Protein AF-A0A660NRJ6-F1 (afdb_monomer_lite)

Sequence (142 aa):
MGIFSKIFNRNNEDQEKVGGMNDYMTLVRVYFQAVLASRLGITNLSMLPDLRTYKQTFRVPTVNNKLGVGEKNSVKKTMKNLYGTSDLFFDEIDNSIKKQCKKVQDAQGYLYQFQAYTQDLMMLIGNLMKFKLRMPGFFKKL

Radius of gyration: 17.63 Å; chains: 1; bounding box: 56×25×46 Å

Foldseek 3Di:
DDDDPPVPDDDDDDDDDPHVVVVLLLLVLLLLLLLLQQQAVDLDCVLRVSVVVQCVVVVFDDDPSTGSPRSNVVSVVVCCVPPVDDPVVSVVSNVVCVVQPPHPVSVSVVSVVSVVVSVVVVVVVVVVVVVVVPPPCVVVPD

pLDDT: mean 75.38, std 15.14, range [34.38, 92.31]

Secondary structure (DSSP, 8-state):
--SSTTSS----SS--HHHHHHHHHHHHHHHHHHHHHHHHT---GGG-HHHHHHHHHHTPPPBTTBTTHHHHHHHHHHHHHHH---HHHHHHHHHHHHHH-SSHHHHHHHHHHHHHHHHHHHHHHHHHHHHHHHS-GGGG--

Structure (mmCIF, N/CA/C/O backbone):
data_AF-A0A660NRJ6-F1
#
_entry.id   AF-A0A660NRJ6-F1
#
loop_
_atom_site.group_PDB
_atom_site.id
_atom_site.type_symbol
_atom_site.label_atom_id
_atom_site.label_alt_id
_atom_site.label_comp_id
_atom_site.label_asym_id
_atom_site.label_entity_id
_atom_site.label_seq_id
_atom_site.pdbx_PDB_ins_code
_atom_site.Cartn_x
_atom_site.Cartn_y
_atom_site.Cartn_z
_atom_site.occupancy
_atom_site.B_iso_or_equiv
_atom_site.auth_seq_id
_atom_site.auth_comp_id
_atom_site.auth_asym_id
_atom_site.auth_atom_id
_atom_site.pdbx_PDB_model_num
ATOM 1 N N . MET A 1 1 ? 1.225 12.344 -20.773 1.00 43.19 1 MET A N 1
ATOM 2 C CA . MET A 1 1 ? 0.610 11.145 -21.379 1.00 43.19 1 MET A CA 1
ATOM 3 C C . MET A 1 1 ? 0.730 10.014 -20.387 1.00 43.19 1 MET A C 1
ATOM 5 O O . MET A 1 1 ? 1.843 9.694 -19.996 1.00 43.19 1 MET A O 1
ATOM 9 N N . GLY A 1 2 ? -0.381 9.463 -19.927 1.00 61.31 2 GLY A N 1
ATOM 10 C CA . GLY A 1 2 ? -0.350 8.385 -18.955 1.00 61.31 2 GLY A CA 1
ATOM 11 C C . GLY A 1 2 ? -1.735 7.814 -18.738 1.00 61.31 2 GLY A C 1
ATOM 12 O O . GLY A 1 2 ? -2.726 8.503 -18.970 1.00 61.31 2 GLY A O 1
ATOM 13 N N . ILE A 1 3 ? -1.724 6.573 -18.254 1.00 59.00 3 ILE A N 1
ATOM 14 C CA . ILE A 1 3 ? -2.806 5.746 -17.710 1.00 59.00 3 ILE A CA 1
ATOM 15 C C . ILE A 1 3 ? -3.157 4.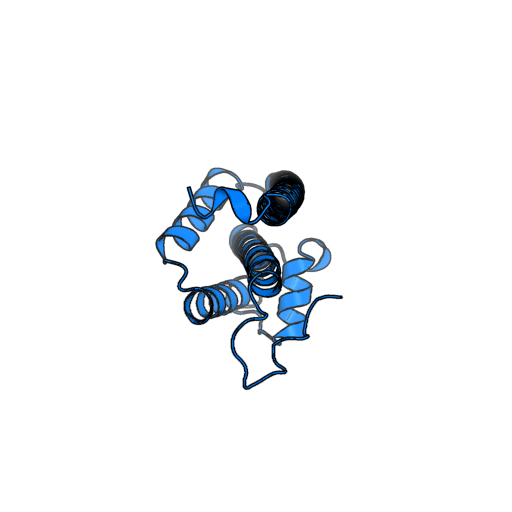510 -18.583 1.00 59.00 3 ILE A C 1
ATOM 17 O O . ILE A 1 3 ? -3.453 3.480 -17.992 1.00 59.00 3 ILE A O 1
ATOM 21 N N . PHE A 1 4 ? -3.005 4.494 -19.927 1.00 50.09 4 PHE A N 1
ATOM 22 C CA . PHE A 1 4 ? -3.456 3.321 -20.733 1.00 50.09 4 PHE A CA 1
ATOM 23 C C . PHE A 1 4 ? -2.734 2.939 -22.042 1.00 50.09 4 PHE A C 1
ATOM 25 O O . PHE A 1 4 ? -3.167 1.987 -22.689 1.00 50.09 4 PHE A O 1
ATOM 32 N N . SER A 1 5 ? -1.653 3.587 -22.482 1.00 48.22 5 SER A N 1
ATOM 33 C CA . SER A 1 5 ? -1.146 3.362 -23.858 1.00 48.22 5 SER A CA 1
ATOM 34 C C . SER A 1 5 ? -0.650 1.937 -24.170 1.00 48.22 5 SER A C 1
ATOM 36 O O . SER A 1 5 ? -0.394 1.623 -25.327 1.00 48.22 5 SER A O 1
ATOM 38 N N . LYS A 1 6 ? -0.526 1.060 -23.170 1.00 46.53 6 LYS A N 1
ATOM 39 C CA . LYS A 1 6 ? 0.225 -0.194 -23.269 1.00 46.53 6 LYS A CA 1
ATOM 40 C C . LYS A 1 6 ? -0.546 -1.483 -23.004 1.00 46.53 6 LYS A C 1
ATOM 42 O O . LYS A 1 6 ? 0.028 -2.563 -23.018 1.00 46.53 6 LYS A O 1
ATOM 47 N N . ILE A 1 7 ? -1.860 -1.395 -22.839 1.00 56.09 7 ILE A N 1
ATOM 48 C CA . ILE A 1 7 ? -2.719 -2.551 -23.138 1.00 56.09 7 ILE A CA 1
ATOM 49 C C . ILE A 1 7 ? -2.768 -2.771 -24.677 1.00 56.09 7 ILE A C 1
ATOM 51 O O . ILE A 1 7 ? -3.268 -3.789 -25.142 1.00 56.09 7 ILE A O 1
ATOM 55 N N . PHE A 1 8 ? -2.204 -1.840 -25.470 1.00 52.38 8 PHE A N 1
ATOM 56 C CA . PHE A 1 8 ? -2.539 -1.607 -26.877 1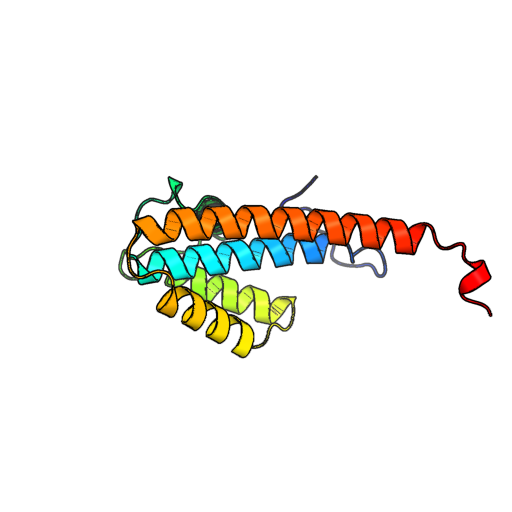.00 52.38 8 PHE A CA 1
ATOM 57 C C . PHE A 1 8 ? -1.470 -1.939 -27.934 1.00 52.38 8 PHE A C 1
ATOM 59 O O . PHE A 1 8 ? -1.765 -1.765 -29.107 1.00 52.38 8 PHE A O 1
ATOM 66 N N . ASN A 1 9 ? -0.272 -2.433 -27.605 1.00 40.28 9 ASN A N 1
ATOM 67 C CA . ASN A 1 9 ? 0.656 -2.895 -28.652 1.00 40.28 9 ASN A CA 1
ATOM 68 C C . ASN A 1 9 ? 1.274 -4.249 -28.310 1.00 40.28 9 ASN A C 1
ATOM 70 O O . ASN A 1 9 ? 2.370 -4.382 -27.777 1.00 40.28 9 ASN A O 1
ATOM 74 N N . ARG A 1 10 ? 0.514 -5.281 -28.677 1.00 47.19 10 ARG A N 1
ATOM 75 C CA . ARG A 1 10 ? 1.061 -6.542 -29.175 1.00 47.19 10 ARG A CA 1
ATOM 76 C C . ARG A 1 10 ? 2.157 -6.217 -30.199 1.00 47.19 10 ARG A C 1
ATOM 78 O O . ARG A 1 10 ? 1.879 -5.517 -31.165 1.00 47.19 10 ARG A O 1
ATOM 85 N N . ASN A 1 11 ? 3.337 -6.795 -29.997 1.00 44.53 11 ASN A N 1
ATOM 86 C CA . ASN A 1 11 ? 4.476 -6.806 -30.917 1.00 44.53 11 ASN A CA 1
ATOM 87 C C . ASN A 1 11 ? 5.222 -5.466 -31.006 1.00 44.53 11 ASN A C 1
ATOM 89 O O . ASN A 1 11 ? 4.847 -4.582 -31.769 1.00 44.53 11 ASN A O 1
ATOM 93 N N . ASN A 1 12 ? 6.307 -5.326 -30.245 1.00 34.38 12 ASN A N 1
ATOM 94 C CA . ASN A 1 12 ? 7.653 -5.144 -30.799 1.00 34.38 12 ASN A CA 1
ATOM 95 C C . ASN A 1 12 ? 8.646 -4.773 -29.695 1.00 34.38 12 ASN A C 1
ATOM 97 O O . ASN A 1 12 ? 8.360 -4.023 -28.761 1.00 34.38 12 ASN A O 1
ATOM 101 N N . GLU A 1 13 ? 9.814 -5.377 -29.834 1.00 46.78 13 GLU A N 1
ATOM 102 C CA . GLU A 1 13 ? 10.999 -5.241 -29.009 1.00 46.78 13 GLU A CA 1
ATOM 103 C C . GLU A 1 13 ? 11.447 -3.760 -28.914 1.00 46.78 13 GLU A C 1
ATOM 105 O O . GLU A 1 13 ? 11.286 -2.969 -29.842 1.00 46.78 13 GLU A O 1
ATOM 110 N N . ASP A 1 14 ? 12.003 -3.391 -27.754 1.00 42.72 14 ASP A N 1
ATOM 111 C CA . ASP A 1 14 ? 12.895 -2.235 -27.539 1.00 42.72 14 ASP A CA 1
ATOM 112 C C . ASP A 1 14 ? 12.383 -0.806 -27.237 1.00 42.72 14 ASP A C 1
ATOM 114 O O . ASP A 1 14 ? 13.207 0.108 -27.169 1.00 42.72 14 ASP A O 1
ATOM 118 N N . GLN A 1 15 ? 11.112 -0.555 -26.879 1.00 40.84 15 GLN A N 1
ATOM 119 C CA . GLN A 1 15 ? 10.682 0.816 -26.474 1.00 40.84 15 GLN A CA 1
ATOM 120 C C . GLN A 1 15 ? 10.214 1.034 -25.019 1.00 40.84 15 GLN A C 1
ATOM 122 O O . GLN A 1 15 ? 9.786 2.126 -24.648 1.00 40.84 15 GLN A O 1
ATOM 127 N N . GLU A 1 16 ? 10.335 0.059 -24.118 1.00 42.78 16 GLU A N 1
ATOM 128 C CA . GLU A 1 16 ? 9.339 -0.037 -23.043 1.00 42.78 16 GLU A CA 1
ATOM 129 C C . GLU A 1 16 ? 9.798 0.051 -21.571 1.00 42.78 16 GLU A C 1
ATOM 131 O O . GLU A 1 16 ? 9.041 -0.353 -20.690 1.00 42.78 16 GLU A O 1
ATOM 136 N N . LYS A 1 17 ? 10.951 0.644 -21.230 1.00 50.09 17 LYS A N 1
ATOM 137 C CA . LYS A 1 17 ? 11.408 0.701 -19.813 1.00 50.09 17 LYS A CA 1
ATOM 138 C C . LYS A 1 17 ? 10.837 1.846 -18.956 1.00 50.09 17 LYS A C 1
ATOM 140 O O . LYS A 1 17 ? 10.795 1.714 -17.737 1.00 50.09 17 LYS A O 1
ATOM 145 N N . VAL A 1 18 ? 10.358 2.944 -19.549 1.00 45.97 18 VAL A N 1
ATOM 146 C CA . VAL A 1 18 ? 9.884 4.124 -18.783 1.00 45.97 18 VAL A CA 1
ATOM 147 C C . VAL A 1 18 ? 8.414 3.996 -18.348 1.00 45.97 18 VAL A C 1
ATOM 149 O O . VAL A 1 18 ? 8.049 4.458 -17.270 1.00 45.97 18 VAL A O 1
ATOM 152 N N . GLY A 1 19 ? 7.573 3.317 -19.139 1.00 55.19 19 GLY A N 1
ATOM 153 C CA . GLY A 1 19 ? 6.156 3.098 -18.803 1.00 55.19 19 GLY A CA 1
ATOM 154 C C . GLY A 1 19 ? 5.952 2.136 -17.628 1.00 55.19 19 GLY A C 1
ATOM 155 O O . GLY A 1 19 ? 5.222 2.452 -16.695 1.00 55.19 19 GLY A O 1
ATOM 156 N N . GLY A 1 20 ? 6.683 1.014 -17.614 1.00 70.31 20 GLY A N 1
ATOM 157 C CA . GLY A 1 20 ? 6.502 -0.028 -16.595 1.00 70.31 20 GLY A CA 1
ATOM 158 C C . GLY A 1 20 ? 6.811 0.433 -15.168 1.00 70.31 20 GLY A C 1
ATOM 159 O O . GLY A 1 20 ? 6.181 -0.030 -14.227 1.00 70.31 20 GLY A O 1
ATOM 160 N N . MET A 1 21 ? 7.735 1.380 -14.984 1.00 71.00 21 MET A N 1
ATOM 161 C CA . MET A 1 21 ? 8.098 1.856 -13.646 1.00 71.00 21 MET A CA 1
ATOM 162 C C . MET A 1 21 ? 7.046 2.803 -13.052 1.00 71.00 21 MET A C 1
ATOM 164 O O . MET A 1 21 ? 6.740 2.704 -11.867 1.00 71.00 21 MET A O 1
ATOM 168 N N . ASN A 1 22 ? 6.436 3.670 -13.865 1.00 75.94 22 ASN A N 1
ATOM 169 C CA . ASN A 1 22 ? 5.338 4.534 -13.413 1.00 75.94 22 ASN A CA 1
ATOM 170 C C . ASN A 1 22 ? 4.087 3.717 -13.068 1.00 75.94 22 ASN A C 1
ATOM 172 O O . ASN A 1 22 ? 3.420 3.978 -12.060 1.00 75.94 22 ASN A O 1
ATOM 176 N N . ASP A 1 23 ? 3.803 2.700 -13.880 1.00 80.38 23 ASP A N 1
ATOM 177 C CA . ASP A 1 23 ? 2.689 1.781 -13.667 1.00 80.38 23 ASP A CA 1
ATOM 178 C C . ASP A 1 23 ? 2.926 0.929 -12.414 1.00 80.38 23 ASP A C 1
ATOM 180 O O . ASP A 1 23 ? 2.035 0.808 -11.572 1.00 80.38 23 ASP A O 1
ATOM 184 N N . TYR A 1 24 ? 4.151 0.429 -12.219 1.00 83.62 24 TYR A N 1
ATOM 185 C CA . TYR A 1 24 ? 4.548 -0.280 -11.005 1.00 83.62 24 TYR A CA 1
ATOM 186 C C . TYR A 1 24 ? 4.385 0.586 -9.752 1.00 83.62 24 TYR A C 1
ATOM 188 O O . TYR A 1 24 ? 3.726 0.174 -8.801 1.00 83.62 24 TYR A O 1
ATOM 196 N N . MET A 1 25 ? 4.913 1.814 -9.760 1.00 82.88 25 MET A N 1
ATOM 197 C CA . MET A 1 25 ? 4.781 2.738 -8.629 1.00 82.88 25 MET A CA 1
ATOM 198 C C . MET A 1 25 ? 3.316 3.056 -8.326 1.00 82.88 25 MET A C 1
ATOM 200 O O . MET A 1 25 ? 2.928 3.139 -7.163 1.00 82.88 25 MET A O 1
ATOM 204 N N . THR A 1 26 ? 2.480 3.186 -9.356 1.00 86.56 26 THR A N 1
ATOM 205 C CA . THR A 1 26 ? 1.036 3.381 -9.183 1.00 86.56 26 THR A CA 1
ATOM 206 C C . THR A 1 26 ? 0.384 2.159 -8.541 1.00 86.56 26 THR A C 1
ATOM 208 O O . THR A 1 26 ? -0.354 2.315 -7.573 1.00 86.56 26 THR A O 1
ATOM 211 N N . LEU A 1 27 ? 0.708 0.943 -8.987 1.00 89.38 27 LEU A N 1
ATOM 212 C CA . LEU A 1 27 ? 0.208 -0.291 -8.371 1.00 89.38 27 LEU A CA 1
ATOM 213 C C . LEU A 1 27 ? 0.640 -0.432 -6.907 1.00 89.38 27 LEU A C 1
ATOM 215 O O . LEU A 1 27 ? -0.178 -0.818 -6.074 1.00 89.38 27 LEU A O 1
ATOM 219 N N . VAL A 1 28 ? 1.876 -0.051 -6.569 1.00 89.38 28 VAL A N 1
ATOM 220 C CA . VAL A 1 28 ? 2.343 -0.004 -5.175 1.00 89.38 28 VAL A CA 1
ATOM 221 C C . VAL A 1 28 ? 1.470 0.952 -4.357 1.00 89.38 28 VAL A C 1
ATOM 223 O O . VAL A 1 28 ? 0.983 0.563 -3.295 1.00 89.38 28 VAL A O 1
ATOM 226 N N . ARG A 1 29 ? 1.194 2.168 -4.855 1.00 88.69 29 ARG A N 1
ATOM 227 C CA . ARG A 1 29 ? 0.315 3.118 -4.149 1.00 88.69 29 ARG A CA 1
ATOM 228 C C . ARG A 1 29 ? -1.096 2.570 -3.946 1.00 88.69 29 ARG A C 1
ATOM 230 O O . ARG A 1 29 ? -1.642 2.683 -2.848 1.00 88.69 29 ARG A O 1
ATOM 237 N N . VAL A 1 30 ? -1.665 1.933 -4.969 1.00 90.88 30 VAL A N 1
ATOM 238 C CA . VAL A 1 30 ? -2.983 1.288 -4.878 1.00 90.88 30 VAL A CA 1
ATOM 239 C C . VAL A 1 30 ? -2.968 0.176 -3.826 1.00 90.88 30 VAL A C 1
ATOM 241 O O . VAL A 1 30 ? -3.897 0.099 -3.023 1.00 90.88 30 VAL A O 1
ATOM 244 N N . TYR A 1 31 ? -1.921 -0.657 -3.781 1.00 91.62 31 TYR A N 1
ATOM 245 C CA . TYR A 1 31 ? -1.792 -1.718 -2.778 1.00 91.62 31 TYR A CA 1
ATOM 246 C C . TYR A 1 31 ? -1.769 -1.144 -1.355 1.00 91.62 31 TYR A C 1
ATOM 248 O O . TYR A 1 31 ? -2.539 -1.586 -0.504 1.00 91.62 31 TYR A O 1
ATOM 256 N N . PHE A 1 32 ? -0.961 -0.109 -1.109 1.00 89.00 32 PHE A N 1
ATOM 257 C CA . PHE A 1 32 ? -0.910 0.588 0.181 1.00 89.00 32 PHE A CA 1
ATOM 258 C C . PHE A 1 32 ? -2.282 1.128 0.603 1.00 89.00 32 PHE A C 1
ATOM 260 O O . PHE A 1 32 ? -2.737 0.878 1.722 1.00 89.00 32 PHE A O 1
ATOM 267 N N . GLN A 1 33 ? -2.976 1.820 -0.304 1.00 88.75 33 GLN A N 1
ATOM 268 C CA . GLN A 1 33 ? -4.314 2.353 -0.046 1.00 88.75 33 GLN A CA 1
ATOM 269 C C . GLN A 1 33 ? -5.344 1.242 0.216 1.00 88.75 33 GLN A C 1
ATOM 271 O O . GLN A 1 33 ? -6.193 1.394 1.093 1.00 88.75 33 GLN A O 1
ATOM 276 N N . ALA A 1 34 ? -5.253 0.104 -0.480 1.00 90.25 34 ALA A N 1
ATOM 277 C CA . ALA A 1 34 ? -6.121 -1.051 -0.256 1.00 90.25 34 ALA A CA 1
ATOM 278 C C . ALA A 1 34 ? -5.893 -1.690 1.126 1.00 90.25 34 ALA A C 1
ATOM 280 O O . ALA A 1 34 ? -6.853 -2.009 1.832 1.00 90.25 34 ALA A O 1
ATOM 281 N N . VAL A 1 35 ? -4.634 -1.838 1.551 1.00 90.38 35 VAL A N 1
ATOM 282 C CA . VAL A 1 35 ? -4.302 -2.371 2.880 1.00 90.38 35 VAL A CA 1
ATOM 283 C C . VAL A 1 35 ? -4.823 -1.439 3.972 1.00 90.38 35 VAL A C 1
ATOM 285 O O . VAL A 1 35 ? -5.496 -1.912 4.889 1.00 90.38 35 VAL A O 1
ATOM 288 N N . LEU A 1 36 ? -4.604 -0.128 3.846 1.00 88.25 36 LEU A N 1
ATOM 289 C CA . LEU A 1 36 ? -5.131 0.870 4.782 1.00 88.25 36 LEU A CA 1
ATOM 290 C C . LEU A 1 36 ? -6.659 0.824 4.867 1.00 88.25 36 LEU A C 1
ATOM 292 O O . LEU A 1 36 ? -7.198 0.761 5.972 1.00 88.25 36 LEU A O 1
ATOM 296 N N . ALA A 1 37 ? -7.354 0.768 3.726 1.00 88.19 37 ALA A N 1
ATOM 297 C CA . ALA A 1 37 ? -8.811 0.652 3.689 1.00 88.19 37 ALA A CA 1
ATOM 298 C C . ALA A 1 37 ? -9.309 -0.585 4.444 1.00 88.19 37 ALA A C 1
ATOM 300 O O . ALA A 1 37 ? -10.189 -0.482 5.301 1.00 88.19 37 ALA A O 1
ATOM 301 N N . SER A 1 38 ? -8.685 -1.738 4.183 1.00 88.56 38 SER A N 1
ATOM 302 C CA . SER A 1 38 ? -9.082 -3.013 4.783 1.00 88.56 38 SER A CA 1
ATOM 303 C C . SER A 1 38 ? -8.829 -3.079 6.294 1.00 88.56 38 SER A C 1
ATOM 305 O O . SER A 1 38 ? -9.596 -3.714 7.017 1.00 88.56 38 SER A O 1
ATOM 307 N N . ARG A 1 39 ? -7.765 -2.425 6.780 1.00 85.44 39 ARG A N 1
ATOM 308 C CA . ARG A 1 39 ? -7.343 -2.452 8.189 1.00 85.44 39 ARG A CA 1
ATOM 309 C C . ARG A 1 39 ? -8.091 -1.445 9.045 1.00 85.44 39 ARG A C 1
ATOM 311 O O . ARG A 1 39 ? -8.491 -1.774 10.155 1.00 85.44 39 ARG A O 1
ATOM 318 N N . LEU A 1 40 ? -8.257 -0.232 8.532 1.00 82.88 40 LEU A N 1
ATOM 319 C CA . LEU A 1 40 ? -8.828 0.892 9.269 1.00 82.88 40 LEU A CA 1
ATOM 320 C C . LEU A 1 40 ? -10.337 1.032 9.059 1.00 82.88 40 LEU A C 1
ATOM 322 O O . LEU A 1 40 ? -10.961 1.893 9.671 1.00 82.88 40 LEU A O 1
ATOM 326 N N . GLY A 1 41 ? -10.923 0.208 8.185 1.00 81.75 41 GLY A N 1
ATOM 327 C CA . GLY A 1 41 ? -12.348 0.259 7.874 1.00 81.75 41 GLY A CA 1
ATOM 328 C C . GLY A 1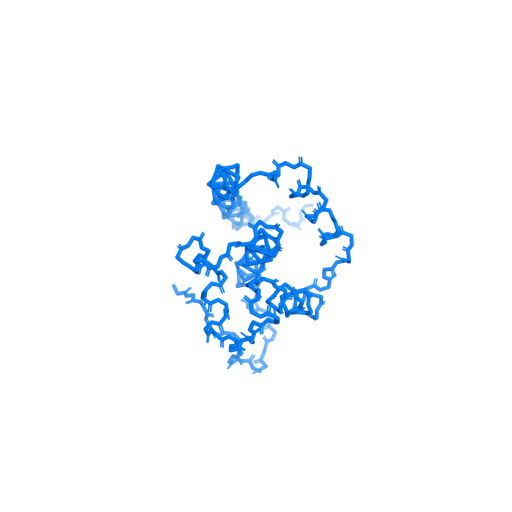 41 ? -12.750 1.529 7.125 1.00 81.75 41 GLY A C 1
ATOM 329 O O . GLY A 1 41 ? -13.878 1.991 7.275 1.00 81.75 41 GLY A O 1
ATOM 330 N N . ILE A 1 42 ? -11.843 2.110 6.332 1.00 82.19 42 ILE A N 1
ATOM 331 C CA . ILE A 1 42 ? -12.148 3.307 5.539 1.00 82.19 42 ILE A CA 1
ATOM 332 C C . ILE A 1 42 ? -13.125 2.910 4.433 1.00 82.19 42 ILE A C 1
ATOM 334 O O . ILE A 1 42 ? -12.790 2.145 3.532 1.00 82.19 42 ILE A O 1
ATOM 338 N N . THR A 1 43 ? -14.333 3.459 4.487 1.00 78.31 43 THR A N 1
ATOM 339 C CA . THR A 1 43 ? -15.368 3.272 3.460 1.00 78.31 43 THR A CA 1
ATOM 340 C C . THR A 1 43 ? -15.374 4.401 2.432 1.00 78.31 43 THR A C 1
ATOM 342 O O . THR A 1 43 ? -15.898 4.241 1.330 1.00 78.31 43 THR A O 1
ATOM 345 N N . ASN A 1 44 ? -14.764 5.542 2.763 1.00 78.81 44 ASN A N 1
ATOM 346 C CA . ASN A 1 44 ? -14.763 6.711 1.903 1.00 78.81 44 ASN A CA 1
ATOM 347 C C . ASN A 1 44 ? -13.652 6.649 0.843 1.00 78.81 44 ASN A C 1
ATOM 349 O O . ASN A 1 44 ? -12.477 6.893 1.115 1.00 78.81 44 ASN A O 1
ATOM 353 N N . LEU A 1 45 ? -14.058 6.401 -0.403 1.00 76.69 45 LEU A N 1
ATOM 354 C CA . LEU A 1 45 ? -13.189 6.399 -1.581 1.00 76.69 45 LEU A CA 1
ATOM 355 C C . LEU A 1 45 ? -12.531 7.758 -1.879 1.00 76.69 45 LEU A C 1
ATOM 357 O O . LEU A 1 45 ? -11.588 7.794 -2.663 1.00 76.69 45 LEU A O 1
ATOM 361 N N . SER A 1 46 ? -13.002 8.880 -1.316 1.00 78.00 46 SER A N 1
ATOM 362 C CA . SER A 1 46 ? -12.350 10.186 -1.529 1.00 78.00 46 SER A CA 1
ATOM 363 C C . SER A 1 46 ? -11.006 10.294 -0.828 1.00 78.00 46 SER A C 1
ATOM 365 O O . SER A 1 46 ? -10.156 11.056 -1.273 1.00 78.00 46 SER A O 1
ATOM 367 N N . MET A 1 47 ? -10.799 9.495 0.218 1.00 76.56 47 MET A N 1
ATOM 368 C CA . MET A 1 47 ? -9.551 9.458 0.976 1.00 76.56 47 MET A CA 1
ATOM 369 C C . MET A 1 47 ? -8.472 8.619 0.279 1.00 76.56 47 MET A C 1
ATOM 371 O O . MET A 1 47 ? -7.315 8.662 0.679 1.00 76.56 47 MET A O 1
ATOM 375 N N . LEU A 1 48 ? -8.848 7.841 -0.744 1.00 85.56 48 LEU A N 1
ATOM 376 C CA . LEU A 1 48 ? -7.996 6.853 -1.409 1.00 85.56 48 LEU A CA 1
ATOM 377 C C . LEU A 1 48 ? -8.114 6.999 -2.941 1.00 85.56 48 LEU A C 1
ATOM 379 O O . LEU A 1 48 ? -8.770 6.185 -3.603 1.00 85.56 48 LEU A O 1
ATOM 383 N N . PRO A 1 49 ? -7.543 8.072 -3.519 1.00 85.00 49 PRO A N 1
ATOM 384 C CA . PRO A 1 49 ? -7.755 8.437 -4.920 1.00 85.00 49 PRO A CA 1
ATOM 385 C C . PRO A 1 49 ? -7.155 7.438 -5.923 1.00 85.00 49 PRO A C 1
ATOM 387 O O . PRO A 1 49 ? -7.780 7.172 -6.956 1.00 85.00 49 PRO A O 1
ATOM 390 N N . ASP A 1 50 ? -5.993 6.840 -5.632 1.00 85.88 50 ASP A N 1
ATOM 391 C CA . ASP A 1 50 ? -5.404 5.819 -6.513 1.00 85.88 50 ASP A CA 1
ATOM 392 C C . ASP A 1 50 ? -6.253 4.536 -6.480 1.00 85.88 50 ASP A C 1
ATOM 394 O O . ASP A 1 50 ? -6.549 3.954 -7.525 1.00 85.88 50 ASP A O 1
ATOM 398 N N . LEU A 1 51 ? -6.731 4.131 -5.298 1.00 87.00 51 LEU A N 1
ATOM 399 C CA . LEU A 1 51 ? -7.614 2.978 -5.118 1.00 87.00 51 LEU A CA 1
ATOM 400 C C . LEU A 1 51 ? -8.936 3.153 -5.865 1.00 87.00 51 LEU A C 1
ATOM 402 O O . LEU A 1 51 ? -9.401 2.220 -6.521 1.00 87.00 51 LEU A O 1
ATOM 406 N N . ARG A 1 52 ? -9.526 4.352 -5.811 1.00 88.50 52 ARG A N 1
ATOM 407 C CA . ARG A 1 52 ? -10.720 4.701 -6.590 1.00 88.50 52 ARG A CA 1
ATOM 408 C C . ARG A 1 52 ? -10.473 4.535 -8.084 1.00 88.50 52 ARG A C 1
ATOM 410 O O . ARG A 1 52 ? -11.270 3.880 -8.754 1.00 88.50 52 ARG A O 1
ATOM 417 N N . THR A 1 53 ? -9.382 5.105 -8.588 1.00 88.44 53 THR A N 1
ATOM 418 C CA . THR A 1 53 ? -9.038 5.062 -10.015 1.00 88.44 53 THR A CA 1
ATOM 419 C C . THR A 1 53 ? -8.834 3.621 -10.482 1.00 88.44 53 THR A C 1
ATOM 421 O O . THR A 1 53 ? -9.396 3.207 -11.497 1.00 88.44 53 THR A O 1
ATOM 424 N N . TYR A 1 54 ? -8.108 2.817 -9.701 1.00 89.31 54 TYR A N 1
ATOM 425 C CA . TYR A 1 54 ? -7.905 1.395 -9.976 1.00 89.31 54 TYR A CA 1
ATOM 426 C C . TYR A 1 54 ? -9.225 0.615 -9.977 1.00 89.31 54 TYR A C 1
ATOM 428 O O . TYR A 1 54 ? -9.505 -0.138 -10.909 1.00 89.31 54 TYR A O 1
ATOM 436 N N . LYS A 1 55 ? -10.078 0.834 -8.972 1.00 88.00 55 LYS A N 1
ATOM 437 C CA . LYS A 1 55 ? -11.384 0.175 -8.863 1.00 88.00 55 LYS A CA 1
ATOM 438 C C . LYS A 1 55 ? -12.294 0.497 -10.050 1.00 88.00 55 LYS A C 1
ATOM 440 O O . LYS A 1 55 ? -12.943 -0.407 -10.566 1.00 88.00 55 LYS A O 1
ATOM 445 N N . GLN A 1 56 ? -12.327 1.753 -10.494 1.00 87.56 56 GLN A N 1
ATOM 446 C CA . GLN A 1 56 ? -13.096 2.179 -11.669 1.00 87.56 56 GLN A CA 1
ATOM 447 C C . GLN A 1 56 ? -12.544 1.573 -12.963 1.00 87.56 56 GLN A C 1
ATOM 449 O O . GLN A 1 56 ? -13.312 1.101 -13.797 1.00 87.56 56 GLN A O 1
ATOM 454 N N . THR A 1 57 ? -11.219 1.534 -13.094 1.00 85.94 57 THR A N 1
ATOM 455 C CA . THR A 1 57 ? -10.523 1.007 -14.273 1.00 85.94 57 THR A CA 1
ATOM 456 C C . THR A 1 57 ? -10.745 -0.491 -14.447 1.00 85.94 57 THR A C 1
ATOM 458 O O . THR A 1 57 ? -11.158 -0.950 -15.507 1.00 85.94 57 THR A O 1
ATOM 461 N N . PHE A 1 58 ? -10.488 -1.262 -13.392 1.00 85.81 58 PHE A N 1
ATOM 462 C CA . PHE A 1 58 ? -10.497 -2.723 -13.439 1.00 85.81 58 PHE A CA 1
ATOM 463 C C . PHE A 1 58 ? -11.827 -3.331 -12.984 1.00 85.81 58 PHE A C 1
ATOM 465 O O . PHE A 1 58 ? -11.956 -4.551 -12.936 1.00 85.81 58 PHE A O 1
ATOM 472 N N . ARG A 1 59 ? -12.817 -2.490 -12.644 1.00 87.06 59 ARG A N 1
ATOM 473 C CA . ARG A 1 59 ? -14.158 -2.889 -12.180 1.00 87.06 59 ARG A CA 1
ATOM 474 C C . ARG A 1 59 ? -14.113 -3.936 -11.061 1.00 87.06 59 ARG A C 1
ATOM 476 O O . ARG A 1 59 ? -14.903 -4.875 -11.035 1.00 87.06 59 ARG A O 1
ATOM 483 N N . VAL A 1 60 ? -13.176 -3.777 -10.128 1.00 87.12 60 VAL A N 1
ATOM 484 C CA . VAL A 1 60 ? -12.978 -4.742 -9.038 1.00 87.12 60 VAL A CA 1
ATOM 485 C C . VAL A 1 60 ? -14.112 -4.597 -8.017 1.00 87.12 60 VAL A C 1
ATOM 487 O O . VAL A 1 60 ? -14.341 -3.482 -7.537 1.00 87.12 60 VAL A O 1
ATOM 490 N N . PRO A 1 61 ? -14.828 -5.673 -7.646 1.00 83.94 61 PRO A N 1
ATOM 491 C CA . PRO A 1 61 ? -15.884 -5.605 -6.641 1.00 83.94 61 PRO A CA 1
ATOM 492 C C . PRO A 1 61 ? -15.305 -5.419 -5.232 1.00 83.94 61 PRO A C 1
ATOM 494 O O . PRO A 1 61 ? -14.215 -5.895 -4.916 1.00 83.94 61 PRO A O 1
ATOM 497 N N . THR A 1 62 ? -16.044 -4.719 -4.368 1.00 85.00 62 THR A N 1
ATOM 498 C CA . THR A 1 62 ? -15.772 -4.757 -2.923 1.00 85.00 62 THR A CA 1
ATOM 499 C C . THR A 1 62 ? -16.189 -6.122 -2.380 1.00 85.00 62 THR A C 1
ATOM 501 O O . THR A 1 62 ? -17.136 -6.731 -2.871 1.00 85.00 62 THR A O 1
ATOM 504 N N . VAL A 1 63 ? -15.499 -6.607 -1.349 1.00 85.75 63 VAL A N 1
ATOM 505 C CA . VAL A 1 63 ? -15.797 -7.906 -0.728 1.00 85.75 63 VAL A CA 1
ATOM 506 C C . VAL A 1 63 ? -16.331 -7.657 0.677 1.00 85.75 63 VAL A C 1
ATOM 508 O O . VAL A 1 63 ? -15.741 -6.888 1.433 1.00 85.75 63 VAL A O 1
ATOM 511 N N . ASN A 1 64 ? -17.450 -8.293 1.037 1.00 82.94 64 ASN A N 1
ATOM 512 C CA . ASN A 1 64 ? -18.087 -8.165 2.357 1.00 82.94 64 ASN A CA 1
ATOM 513 C C . ASN A 1 64 ? -18.406 -6.713 2.762 1.00 82.94 64 ASN A C 1
ATOM 515 O O . ASN A 1 64 ? -18.239 -6.350 3.924 1.00 82.94 64 ASN A O 1
ATOM 519 N N . ASN A 1 65 ? -18.800 -5.864 1.803 1.00 80.38 65 ASN A N 1
ATOM 520 C CA . ASN A 1 65 ? -19.016 -4.420 1.997 1.00 80.38 65 ASN A CA 1
ATOM 521 C C . ASN A 1 65 ? -17.804 -3.659 2.576 1.00 80.38 65 ASN A C 1
ATOM 523 O O . ASN A 1 65 ? -17.935 -2.513 3.002 1.00 80.38 65 ASN A O 1
ATOM 527 N N . LYS A 1 66 ? -16.612 -4.269 2.564 1.00 82.38 66 LYS A N 1
ATOM 528 C CA . LYS A 1 66 ? -15.362 -3.664 3.020 1.00 82.38 66 LYS A CA 1
ATOM 529 C C . LYS A 1 66 ? -14.513 -3.283 1.817 1.00 82.38 66 LYS A C 1
ATOM 531 O O . LYS A 1 66 ? -14.234 -4.102 0.937 1.00 82.38 66 LYS A O 1
ATOM 536 N N . LEU A 1 67 ? -14.098 -2.023 1.794 1.00 85.62 67 LEU A N 1
ATOM 537 C CA . LEU A 1 67 ? -13.167 -1.514 0.800 1.00 85.62 67 LEU A CA 1
ATOM 538 C C . LEU A 1 67 ? -11.759 -2.052 1.092 1.00 85.62 67 LEU A C 1
ATOM 540 O O . LEU A 1 67 ? -11.350 -2.153 2.248 1.00 85.62 67 LEU A O 1
ATOM 544 N N . GLY A 1 68 ? -11.016 -2.408 0.048 1.00 85.19 68 GLY A N 1
ATOM 545 C CA . GLY A 1 68 ? -9.611 -2.789 0.144 1.00 85.19 68 GLY A CA 1
ATOM 546 C C . GLY A 1 68 ? -9.354 -4.290 0.213 1.00 85.19 68 GLY A C 1
ATOM 547 O O . GLY A 1 68 ? -8.238 -4.700 -0.064 1.00 85.19 68 GLY A O 1
ATOM 548 N N . VAL A 1 69 ? -10.344 -5.136 0.520 1.00 88.19 69 VAL A N 1
ATOM 549 C CA . VAL A 1 69 ? -10.137 -6.599 0.587 1.00 88.19 69 VAL A CA 1
ATOM 550 C C . VAL A 1 69 ? -10.023 -7.210 -0.815 1.00 88.19 69 VAL A C 1
ATOM 552 O O . VAL A 1 69 ? -9.067 -7.928 -1.107 1.00 88.19 69 VAL A O 1
ATOM 555 N N . GLY A 1 70 ? -10.978 -6.905 -1.699 1.00 87.94 70 GLY A N 1
ATOM 556 C CA . GLY A 1 70 ? -10.970 -7.397 -3.081 1.00 87.94 70 GLY A CA 1
ATOM 557 C C . GLY A 1 70 ? -9.889 -6.726 -3.924 1.00 87.94 70 GLY A C 1
ATOM 558 O O . GLY A 1 70 ? -9.159 -7.383 -4.666 1.00 87.94 70 GLY A O 1
ATOM 559 N N . GLU A 1 71 ? -9.731 -5.415 -3.752 1.00 89.81 71 GLU A N 1
ATOM 560 C CA . GLU A 1 71 ? -8.763 -4.597 -4.477 1.00 89.81 71 GLU A CA 1
ATOM 561 C C . GLU A 1 71 ? -7.322 -4.993 -4.150 1.00 89.81 71 GLU A C 1
ATOM 563 O O . GLU A 1 71 ? -6.512 -5.138 -5.065 1.00 89.81 71 GLU A O 1
ATOM 568 N N . LYS A 1 72 ? -7.015 -5.260 -2.872 1.00 91.81 72 LYS A N 1
ATOM 569 C CA . LYS A 1 72 ? -5.702 -5.756 -2.438 1.00 91.81 72 LYS A CA 1
ATOM 570 C C . LYS A 1 72 ? -5.326 -7.051 -3.151 1.00 91.81 72 LYS A C 1
ATOM 572 O O . LYS A 1 72 ? -4.215 -7.168 -3.665 1.00 91.81 72 LYS A O 1
ATOM 577 N N . ASN A 1 73 ? -6.247 -8.012 -3.209 1.00 91.38 73 ASN A N 1
ATOM 578 C CA . ASN A 1 73 ? -6.001 -9.301 -3.856 1.00 91.38 73 ASN A CA 1
ATOM 579 C C . ASN A 1 73 ? -5.813 -9.149 -5.371 1.00 91.38 73 ASN A C 1
ATOM 581 O O . ASN A 1 73 ? -4.917 -9.773 -5.943 1.00 91.38 73 ASN A O 1
ATOM 585 N N . SER A 1 74 ? -6.615 -8.290 -6.007 1.00 91.75 74 SER A N 1
ATOM 586 C CA . SER A 1 74 ? -6.488 -7.973 -7.432 1.00 91.75 74 SER A CA 1
ATOM 587 C C . SER A 1 74 ? -5.116 -7.377 -7.749 1.00 91.75 74 SER A C 1
ATOM 589 O O . SER A 1 74 ? -4.393 -7.915 -8.585 1.00 91.75 74 SER A O 1
ATOM 591 N N . VAL A 1 75 ? -4.707 -6.330 -7.025 1.00 91.94 75 VAL A N 1
ATOM 592 C CA . VAL A 1 75 ? -3.408 -5.671 -7.229 1.00 91.94 75 VAL A CA 1
ATOM 593 C C . VAL A 1 75 ? -2.249 -6.619 -6.963 1.00 91.94 75 VAL A C 1
ATOM 595 O O . VAL A 1 75 ? -1.325 -6.677 -7.771 1.00 91.94 75 VAL A O 1
ATOM 598 N N . LYS A 1 76 ? -2.305 -7.405 -5.880 1.00 92.31 76 LYS A N 1
ATOM 599 C CA . LYS A 1 76 ? -1.272 -8.398 -5.560 1.00 92.31 76 LYS A CA 1
ATOM 600 C C . LYS A 1 76 ? -1.080 -9.383 -6.716 1.00 92.31 76 LYS A C 1
ATOM 602 O O . LYS A 1 76 ? 0.051 -9.645 -7.119 1.00 92.31 76 LYS A O 1
ATOM 607 N N . LYS A 1 77 ? -2.177 -9.883 -7.295 1.00 91.56 77 LYS A N 1
ATOM 608 C CA . LYS A 1 77 ? -2.141 -10.774 -8.464 1.00 91.56 77 LYS A CA 1
ATOM 609 C C . LYS A 1 77 ? -1.573 -10.071 -9.699 1.00 91.56 77 LYS A C 1
ATOM 611 O O . LYS A 1 77 ? -0.721 -10.638 -10.374 1.00 91.56 77 LYS A O 1
ATOM 616 N N . THR A 1 78 ? -1.993 -8.836 -9.975 1.00 88.62 78 THR A N 1
ATOM 617 C CA . THR A 1 78 ? -1.467 -8.036 -11.092 1.00 88.62 78 THR A CA 1
ATOM 618 C C . THR A 1 78 ? 0.041 -7.809 -10.964 1.00 88.62 78 THR A C 1
ATOM 620 O O . THR A 1 78 ? 0.775 -8.041 -11.920 1.00 88.62 78 THR A O 1
ATOM 623 N N . MET A 1 79 ? 0.518 -7.405 -9.787 1.00 88.88 79 MET A N 1
ATOM 624 C CA . MET A 1 79 ? 1.933 -7.119 -9.540 1.00 88.88 79 MET A CA 1
ATOM 625 C C . MET A 1 79 ? 2.809 -8.371 -9.644 1.00 88.88 79 MET A C 1
ATOM 627 O O . MET A 1 79 ? 3.869 -8.330 -10.264 1.00 88.88 79 MET A O 1
ATOM 631 N N . LYS A 1 80 ? 2.337 -9.508 -9.124 1.00 90.06 80 LYS A N 1
ATOM 632 C CA . LYS A 1 80 ? 3.004 -10.802 -9.305 1.00 90.06 80 LYS A CA 1
ATOM 633 C C . LYS A 1 80 ? 3.113 -11.202 -10.771 1.00 90.06 80 LYS A C 1
ATOM 635 O O . LYS A 1 80 ? 4.195 -11.548 -11.227 1.00 90.06 80 LYS A O 1
ATOM 640 N N . ASN A 1 81 ? 2.004 -11.130 -11.503 1.00 85.75 81 ASN A N 1
ATOM 641 C CA . ASN A 1 81 ? 1.945 -11.613 -12.880 1.00 85.75 81 ASN A CA 1
ATOM 642 C C . ASN A 1 81 ? 2.746 -10.739 -13.851 1.00 85.75 81 ASN A C 1
ATOM 644 O O . ASN A 1 81 ? 3.354 -11.268 -14.774 1.00 85.75 81 ASN A O 1
ATOM 648 N N . LEU A 1 82 ? 2.724 -9.415 -13.669 1.00 84.12 82 LEU A N 1
ATOM 649 C CA . LEU A 1 82 ? 3.358 -8.479 -14.601 1.00 84.12 82 LEU A CA 1
ATOM 650 C C . LEU A 1 82 ? 4.809 -8.150 -14.238 1.00 84.12 82 LEU A C 1
ATOM 652 O O . LEU A 1 82 ? 5.611 -7.904 -15.132 1.00 84.12 82 LEU A O 1
ATOM 656 N N . TYR A 1 83 ? 5.145 -8.128 -12.945 1.00 83.69 83 TYR A N 1
ATOM 657 C CA . TYR A 1 83 ? 6.439 -7.634 -12.461 1.00 83.69 83 TYR A CA 1
ATOM 658 C C . TYR A 1 83 ? 7.215 -8.655 -11.623 1.00 83.69 83 TYR A C 1
ATOM 660 O O . TYR A 1 83 ? 8.305 -8.342 -11.152 1.00 83.69 83 TYR A O 1
ATOM 668 N N . GLY A 1 84 ? 6.676 -9.860 -11.401 1.00 85.56 84 GLY A N 1
ATOM 669 C CA . GLY A 1 84 ? 7.349 -10.893 -10.609 1.00 85.56 84 GLY A CA 1
ATOM 670 C C . GLY A 1 84 ? 7.548 -10.513 -9.138 1.00 85.56 84 GLY A C 1
ATOM 671 O O . GLY A 1 84 ? 8.474 -11.002 -8.495 1.00 85.56 84 GLY A O 1
ATOM 672 N N . THR A 1 85 ? 6.722 -9.613 -8.593 1.00 86.81 85 THR A N 1
ATOM 673 C CA . THR A 1 85 ? 6.868 -9.131 -7.211 1.00 86.81 85 THR A CA 1
ATOM 674 C C . THR A 1 85 ? 6.700 -10.269 -6.201 1.00 86.81 85 THR A C 1
ATOM 676 O O . THR A 1 85 ? 5.684 -10.961 -6.199 1.00 86.81 85 THR A O 1
ATOM 679 N N . SER A 1 86 ? 7.680 -10.439 -5.311 1.00 88.81 86 SER A N 1
ATOM 680 C CA . SER A 1 86 ? 7.667 -11.464 -4.257 1.00 88.81 86 SER A CA 1
ATOM 681 C C . SER A 1 86 ? 6.557 -11.242 -3.221 1.00 88.81 86 SER A C 1
ATOM 683 O O . SER A 1 86 ? 6.187 -10.105 -2.931 1.00 88.81 86 SER A O 1
ATOM 685 N N . ASP A 1 87 ? 6.070 -12.326 -2.606 1.00 89.25 87 ASP A N 1
ATOM 686 C CA . ASP A 1 87 ? 5.144 -12.270 -1.464 1.00 89.25 87 ASP A CA 1
ATOM 687 C C . ASP A 1 87 ? 5.690 -11.461 -0.287 1.00 89.25 87 ASP A C 1
ATOM 689 O O . ASP A 1 87 ? 4.943 -10.689 0.313 1.00 89.25 87 ASP A O 1
ATOM 693 N N . LEU A 1 88 ? 7.001 -11.552 -0.046 1.00 90.50 88 LEU A N 1
ATOM 694 C CA . LEU A 1 88 ? 7.684 -10.851 1.043 1.00 90.50 88 LEU A CA 1
ATOM 695 C C . LEU A 1 88 ? 7.461 -9.335 0.995 1.00 90.50 88 LEU A C 1
ATOM 697 O O . LEU A 1 88 ? 7.317 -8.697 2.031 1.00 90.50 88 LEU A O 1
ATOM 701 N N . PHE A 1 89 ? 7.382 -8.756 -0.207 1.00 89.06 89 PHE A N 1
ATOM 702 C CA . PHE A 1 89 ? 7.119 -7.328 -0.376 1.00 89.06 89 PHE A CA 1
ATOM 703 C C . PHE A 1 89 ? 5.745 -6.936 0.181 1.00 89.06 89 PHE A C 1
ATOM 705 O O . PHE A 1 89 ? 5.603 -5.935 0.881 1.00 89.06 89 PHE A O 1
ATOM 712 N N . PHE A 1 90 ? 4.727 -7.742 -0.113 1.00 90.94 90 PHE A N 1
ATOM 713 C CA . PHE A 1 90 ? 3.362 -7.493 0.337 1.00 90.94 90 PHE A CA 1
ATOM 714 C C . PHE A 1 90 ? 3.216 -7.709 1.845 1.00 90.94 90 PHE A C 1
ATOM 716 O O . PHE A 1 90 ? 2.501 -6.949 2.500 1.00 90.94 90 PHE A O 1
ATOM 723 N N . ASP A 1 91 ? 3.911 -8.711 2.384 1.00 92.00 91 ASP A N 1
ATOM 724 C CA . ASP A 1 91 ? 3.910 -9.024 3.813 1.00 92.00 91 ASP A CA 1
ATOM 725 C C . ASP A 1 91 ? 4.602 -7.920 4.628 1.00 92.00 91 ASP A C 1
ATOM 727 O O . ASP A 1 91 ? 4.119 -7.540 5.697 1.00 92.00 91 ASP A O 1
ATOM 731 N N . GLU A 1 92 ? 5.679 -7.333 4.102 1.00 88.62 92 GLU A N 1
ATOM 732 C CA . GLU A 1 92 ? 6.371 -6.212 4.743 1.00 88.62 92 GLU A CA 1
ATOM 733 C C . GLU A 1 92 ? 5.488 -4.958 4.797 1.00 88.62 92 GLU A C 1
ATOM 735 O O . GLU A 1 92 ? 5.391 -4.304 5.838 1.00 88.62 92 GLU A O 1
ATOM 740 N N . ILE A 1 93 ? 4.767 -4.656 3.713 1.00 87.50 93 ILE A N 1
ATOM 741 C CA . ILE A 1 93 ? 3.804 -3.545 3.682 1.00 87.50 93 ILE A CA 1
ATOM 742 C C . ILE A 1 93 ? 2.689 -3.769 4.705 1.00 87.50 93 ILE A C 1
ATOM 744 O O . ILE A 1 93 ? 2.373 -2.875 5.495 1.00 87.50 93 ILE A O 1
ATOM 748 N N . ASP A 1 94 ? 2.109 -4.970 4.720 1.00 87.81 94 ASP A N 1
ATOM 749 C CA . ASP A 1 94 ? 1.064 -5.344 5.670 1.00 87.81 94 ASP A CA 1
ATOM 750 C C . ASP A 1 94 ? 1.541 -5.184 7.123 1.00 87.81 94 ASP A C 1
ATOM 752 O O . ASP A 1 94 ? 0.802 -4.663 7.966 1.00 87.81 94 ASP A O 1
ATOM 756 N N . ASN A 1 95 ? 2.773 -5.604 7.420 1.00 88.81 95 ASN A N 1
ATOM 757 C CA . ASN A 1 95 ? 3.381 -5.499 8.744 1.00 88.81 95 ASN A CA 1
ATOM 758 C C . ASN A 1 95 ? 3.703 -4.052 9.130 1.00 88.81 95 ASN A C 1
ATOM 760 O O . ASN A 1 95 ? 3.459 -3.660 10.274 1.00 88.81 95 ASN A O 1
ATOM 764 N N . SER A 1 96 ? 4.212 -3.251 8.196 1.00 85.38 96 SER A N 1
ATOM 765 C CA . SER A 1 96 ? 4.521 -1.833 8.398 1.00 85.38 96 SER A CA 1
ATOM 766 C C . SER A 1 96 ? 3.263 -1.038 8.747 1.00 85.38 96 SER A C 1
ATOM 768 O O . SER A 1 96 ? 3.202 -0.381 9.791 1.00 85.38 96 SER A O 1
ATOM 770 N N . ILE A 1 97 ? 2.199 -1.207 7.954 1.00 84.69 97 ILE A N 1
ATOM 771 C CA . ILE A 1 97 ? 0.903 -0.567 8.204 1.00 84.69 97 ILE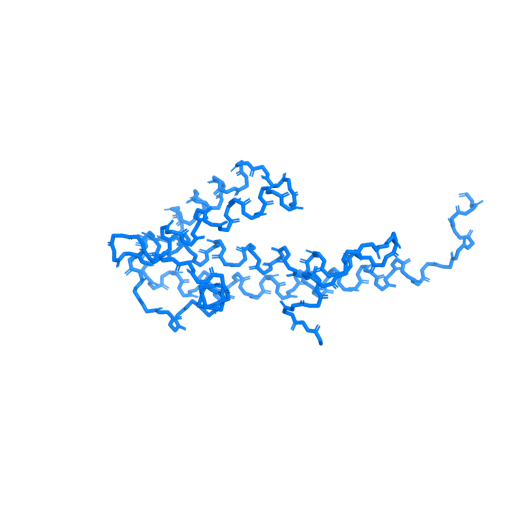 A CA 1
ATOM 772 C C . ILE A 1 97 ? 0.313 -1.058 9.528 1.00 84.69 97 ILE A C 1
ATOM 774 O O . ILE A 1 97 ? -0.176 -0.251 10.314 1.00 84.69 97 ILE A O 1
ATOM 778 N N . LYS A 1 98 ? 0.406 -2.358 9.835 1.00 85.31 98 LYS A N 1
ATOM 779 C CA . LYS A 1 98 ? -0.071 -2.914 11.112 1.00 85.31 98 LYS A CA 1
ATOM 780 C C . LYS A 1 98 ? 0.650 -2.313 12.326 1.00 85.31 98 LYS A C 1
ATOM 782 O O . LYS A 1 98 ? 0.027 -2.154 13.374 1.00 85.31 98 LYS A O 1
ATOM 787 N N . LYS A 1 99 ? 1.947 -2.008 12.216 1.00 83.88 99 LYS A N 1
ATOM 788 C CA . LYS A 1 99 ? 2.736 -1.422 13.311 1.00 83.88 99 LYS A CA 1
ATOM 789 C C . LYS A 1 99 ? 2.436 0.067 13.510 1.00 83.88 99 LYS A C 1
ATOM 791 O O . LYS A 1 99 ? 2.315 0.492 14.657 1.00 83.88 99 LYS A O 1
ATOM 796 N N . GLN A 1 100 ? 2.313 0.826 12.420 1.00 78.00 100 GLN A N 1
ATOM 797 C CA . GLN A 1 100 ? 2.253 2.293 12.452 1.00 78.00 100 GLN A CA 1
ATOM 798 C C . GLN A 1 100 ? 0.830 2.868 12.415 1.00 78.00 100 GLN A C 1
ATOM 800 O O . GLN A 1 100 ? 0.554 3.864 13.072 1.00 78.00 100 GLN A O 1
ATOM 805 N N . CYS A 1 101 ? -0.099 2.247 11.687 1.00 77.88 101 CYS A N 1
ATOM 806 C CA . CYS A 1 101 ? -1.454 2.772 11.502 1.00 77.88 101 CYS A CA 1
ATOM 807 C C . CYS A 1 101 ? -2.439 2.066 12.440 1.00 77.88 101 CYS A C 1
ATOM 809 O O . CYS A 1 101 ? -3.110 1.107 12.050 1.00 77.88 101 CYS A O 1
ATOM 811 N N . LYS A 1 102 ? -2.524 2.539 13.690 1.00 75.44 102 LYS A N 1
ATOM 812 C CA . LYS A 1 102 ? -3.494 2.035 14.680 1.00 75.44 102 LYS A CA 1
ATOM 813 C C . LYS A 1 102 ? -4.812 2.808 14.649 1.00 75.44 102 LYS A C 1
ATOM 815 O O . LYS A 1 102 ? -5.853 2.226 14.946 1.00 75.44 102 LYS A O 1
ATOM 820 N N . LYS A 1 103 ? -4.786 4.094 14.281 1.00 76.81 103 LYS A N 1
ATOM 821 C CA . LYS A 1 103 ? -5.976 4.944 14.126 1.00 76.81 103 LYS A CA 1
ATOM 822 C C . LYS A 1 103 ? -6.090 5.483 12.699 1.00 76.81 103 LYS A C 1
ATOM 824 O O . LYS A 1 103 ? -5.106 5.616 11.979 1.00 76.81 103 LYS A O 1
ATOM 829 N N . VAL A 1 104 ? -7.309 5.857 12.306 1.00 70.12 104 VAL A N 1
ATOM 830 C CA . VAL A 1 104 ? -7.594 6.478 10.994 1.00 70.12 104 VAL A CA 1
ATOM 831 C C . VAL A 1 104 ? -6.860 7.819 10.831 1.00 70.12 104 VAL A C 1
ATOM 833 O O . VAL A 1 104 ? -6.473 8.180 9.725 1.00 70.12 104 VAL A O 1
ATOM 836 N N . GLN A 1 105 ? -6.628 8.539 11.931 1.00 71.88 105 GLN A N 1
ATOM 837 C CA . GLN A 1 105 ? -5.892 9.810 11.946 1.00 71.88 105 GLN A CA 1
ATOM 838 C C . GLN A 1 105 ? -4.420 9.619 11.546 1.00 71.88 105 GLN A C 1
ATOM 840 O O . GLN A 1 105 ? -3.892 10.391 10.747 1.00 71.88 105 GLN A O 1
ATOM 845 N N . ASP A 1 106 ? -3.796 8.533 12.009 1.00 70.88 106 ASP A N 1
ATOM 846 C CA . ASP A 1 106 ? -2.407 8.187 11.675 1.00 70.88 106 ASP A CA 1
ATOM 847 C C . ASP A 1 106 ? -2.261 7.839 10.184 1.00 70.88 106 ASP A C 1
ATOM 849 O O . ASP A 1 106 ? -1.220 8.065 9.569 1.00 70.88 106 ASP A O 1
ATOM 853 N N . ALA A 1 107 ? -3.338 7.337 9.574 1.00 70.06 107 ALA A N 1
ATOM 854 C CA . ALA A 1 107 ? -3.373 6.943 8.173 1.00 70.06 107 ALA A CA 1
ATOM 855 C C . ALA A 1 107 ? -3.258 8.128 7.214 1.00 70.06 107 ALA A C 1
ATOM 857 O O . ALA A 1 107 ? -2.637 7.997 6.165 1.00 70.06 107 ALA A O 1
ATOM 858 N N . GLN A 1 108 ? -3.834 9.283 7.560 1.00 67.50 108 GLN A N 1
ATOM 859 C CA . GLN A 1 108 ? -3.731 10.487 6.730 1.00 67.50 108 GLN A CA 1
ATOM 860 C C . GLN A 1 108 ? -2.300 11.025 6.712 1.00 67.50 108 GLN A C 1
ATOM 862 O O . GLN A 1 108 ? -1.772 11.320 5.641 1.00 67.50 108 GLN A O 1
ATOM 867 N N . GLY A 1 109 ? -1.650 11.083 7.879 1.00 71.25 109 GLY A N 1
ATOM 868 C CA . GLY A 1 109 ? -0.240 11.463 7.981 1.00 71.25 109 GLY A CA 1
ATOM 869 C C . GLY A 1 109 ? 0.670 10.492 7.227 1.00 71.25 109 GLY A C 1
ATOM 870 O O . GLY A 1 109 ? 1.541 10.917 6.470 1.00 71.25 109 GLY A O 1
ATOM 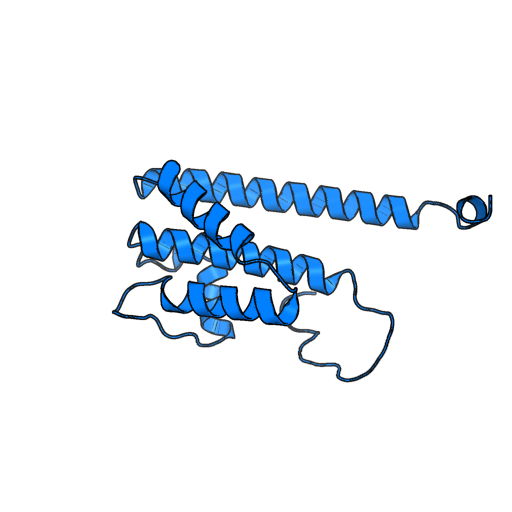871 N N . TYR A 1 110 ? 0.414 9.188 7.359 1.00 70.50 110 TYR A N 1
ATOM 872 C CA . TYR A 1 110 ? 1.165 8.150 6.658 1.00 70.50 110 TYR A CA 1
ATOM 873 C C . TYR A 1 110 ? 0.977 8.210 5.134 1.00 70.50 110 TYR A C 1
ATOM 875 O O . TYR A 1 110 ? 1.951 8.123 4.390 1.00 70.50 110 TYR A O 1
ATOM 883 N N . LEU A 1 111 ? -0.252 8.427 4.652 1.00 71.38 111 LEU A N 1
ATOM 884 C CA . LEU A 1 111 ? -0.546 8.605 3.226 1.00 71.38 111 LEU A CA 1
ATOM 885 C C . LEU A 1 111 ? 0.129 9.853 2.651 1.00 71.38 111 LEU A C 1
ATOM 887 O O . LEU A 1 111 ? 0.670 9.788 1.550 1.00 71.38 111 LEU A O 1
ATOM 891 N N . TYR A 1 112 ? 0.142 10.961 3.395 1.00 76.50 112 TYR A N 1
ATOM 892 C CA . TYR A 1 112 ? 0.811 12.190 2.973 1.00 76.50 112 TYR A CA 1
ATOM 893 C C . TYR A 1 112 ? 2.329 11.999 2.843 1.00 76.50 112 TYR A C 1
ATOM 895 O O . TYR A 1 112 ? 2.911 12.330 1.810 1.00 76.50 112 TYR A O 1
ATOM 903 N N . GLN A 1 113 ? 2.966 11.392 3.850 1.00 75.50 113 GLN A N 1
ATOM 904 C CA . GLN A 1 113 ? 4.398 11.071 3.814 1.00 75.50 113 GLN A CA 1
ATOM 905 C C . GLN A 1 113 ? 4.736 10.107 2.674 1.00 75.50 113 GLN A C 1
ATOM 907 O O . GLN A 1 113 ? 5.714 10.299 1.955 1.00 75.50 113 GLN A O 1
ATOM 912 N N . PHE A 1 114 ? 3.905 9.089 2.471 1.00 74.88 114 PHE A N 1
ATOM 913 C CA . PHE A 1 114 ? 4.088 8.111 1.408 1.00 74.88 114 PHE A CA 1
ATOM 914 C C . PHE A 1 114 ? 3.913 8.720 0.006 1.00 74.88 114 PHE A C 1
ATOM 916 O O . PHE A 1 114 ? 4.645 8.373 -0.927 1.00 74.88 114 PHE A O 1
ATOM 923 N N . GLN A 1 115 ? 2.985 9.666 -0.150 1.00 73.44 115 GLN A N 1
ATOM 924 C CA . GLN A 1 115 ? 2.821 10.421 -1.387 1.00 73.44 115 GLN A CA 1
ATOM 925 C C . GLN A 1 115 ? 4.045 11.299 -1.675 1.00 73.44 115 GLN A C 1
ATOM 927 O O . GLN A 1 115 ? 4.552 11.253 -2.797 1.00 73.44 115 GLN A O 1
ATOM 932 N N . ALA A 1 116 ? 4.549 12.033 -0.678 1.00 79.25 116 ALA A N 1
ATOM 933 C CA . ALA A 1 116 ? 5.767 12.836 -0.806 1.00 79.25 116 ALA A CA 1
ATOM 934 C C . ALA A 1 116 ? 6.978 11.963 -1.180 1.00 79.25 116 ALA A C 1
ATOM 936 O O . ALA A 1 116 ? 7.642 12.220 -2.182 1.00 79.25 116 ALA A O 1
ATOM 937 N N . TYR A 1 117 ? 7.176 10.845 -0.474 1.00 78.12 117 TYR A N 1
ATOM 938 C CA . TYR A 1 117 ? 8.233 9.876 -0.773 1.00 78.12 117 TYR A CA 1
ATOM 939 C C . TYR A 1 117 ? 8.164 9.351 -2.212 1.00 78.12 117 TYR A C 1
ATOM 941 O O . TYR A 1 117 ? 9.174 9.268 -2.908 1.00 78.12 117 TYR A O 1
ATOM 949 N N . THR A 1 118 ? 6.964 9.010 -2.686 1.00 73.62 118 THR A N 1
ATOM 950 C CA . THR A 1 118 ? 6.783 8.506 -4.052 1.00 73.62 118 THR A CA 1
ATOM 951 C C . THR A 1 118 ? 7.143 9.564 -5.099 1.00 73.62 118 THR A C 1
ATOM 953 O O . THR A 1 118 ? 7.716 9.225 -6.136 1.00 73.62 118 THR A O 1
ATOM 956 N N . GLN A 1 119 ? 6.830 10.838 -4.847 1.00 77.00 119 GLN A N 1
ATOM 957 C CA . GLN A 1 119 ? 7.193 11.944 -5.737 1.00 77.00 119 GLN A CA 1
ATOM 958 C C . GLN A 1 119 ? 8.707 12.169 -5.772 1.00 77.00 119 GLN A C 1
ATOM 960 O O . GLN A 1 119 ? 9.278 12.242 -6.862 1.00 77.00 119 GLN A O 1
ATOM 965 N N . ASP A 1 120 ? 9.361 12.184 -4.609 1.00 77.88 120 ASP A N 1
ATOM 966 C CA . ASP A 1 120 ? 10.816 12.325 -4.504 1.00 77.88 120 ASP A CA 1
ATOM 967 C C . ASP A 1 120 ? 11.544 11.168 -5.196 1.00 77.88 120 ASP A C 1
ATOM 969 O O . ASP A 1 120 ? 12.503 11.380 -5.943 1.00 77.88 120 ASP A O 1
ATOM 973 N N . LEU A 1 121 ? 11.041 9.941 -5.035 1.00 73.94 121 LEU A N 1
ATOM 974 C CA . LEU A 1 121 ? 11.582 8.764 -5.705 1.00 73.94 121 LEU A CA 1
ATOM 975 C C . LEU A 1 121 ? 11.432 8.861 -7.229 1.00 73.94 121 LEU A C 1
ATOM 977 O O . LEU A 1 121 ? 12.384 8.578 -7.956 1.00 73.94 121 LEU A O 1
ATOM 981 N N . MET A 1 122 ? 10.277 9.310 -7.734 1.00 70.44 122 MET A N 1
ATOM 982 C CA . MET A 1 122 ? 10.089 9.536 -9.172 1.00 70.44 122 MET A CA 1
ATOM 983 C C . MET A 1 122 ? 11.010 10.635 -9.712 1.00 70.44 122 MET A C 1
ATOM 985 O O . MET A 1 122 ? 11.551 10.492 -10.811 1.00 70.44 122 MET A O 1
ATOM 989 N N . MET A 1 123 ? 11.244 11.701 -8.944 1.00 79.31 123 MET A N 1
ATOM 990 C CA . MET A 1 123 ? 12.173 12.766 -9.321 1.00 79.31 123 MET A CA 1
ATOM 991 C C . MET A 1 123 ? 13.619 12.259 -9.374 1.00 79.31 123 MET A C 1
ATOM 993 O O . MET A 1 123 ? 14.328 12.517 -10.349 1.00 79.31 123 MET A O 1
ATOM 997 N N . LEU A 1 124 ? 14.047 11.485 -8.375 1.00 71.06 124 LEU A N 1
ATOM 998 C CA . LEU A 1 124 ? 15.384 10.899 -8.319 1.00 71.06 124 LEU A CA 1
ATOM 999 C C . LEU A 1 124 ? 15.607 9.898 -9.456 1.00 71.06 124 LEU A C 1
ATOM 1001 O O . LEU A 1 124 ? 16.618 9.975 -10.152 1.00 71.06 124 LEU A O 1
ATOM 1005 N N . ILE A 1 125 ? 14.638 9.021 -9.714 1.00 69.50 125 ILE A N 1
ATOM 1006 C CA . ILE A 1 125 ? 14.653 8.101 -10.856 1.00 69.50 125 ILE A CA 1
ATOM 1007 C C . ILE A 1 125 ? 14.729 8.874 -12.180 1.00 69.50 125 ILE A C 1
ATOM 1009 O O . ILE A 1 125 ? 15.522 8.524 -13.056 1.00 69.50 125 ILE A O 1
ATOM 1013 N N . GLY A 1 126 ? 13.950 9.948 -12.329 1.00 68.38 126 GLY A N 1
ATOM 1014 C CA . GLY A 1 126 ? 13.992 10.822 -13.502 1.00 68.38 126 GLY A CA 1
ATOM 1015 C C . GLY A 1 126 ? 15.364 11.471 -13.703 1.00 68.38 126 GLY A C 1
ATOM 1016 O O . GLY A 1 126 ? 15.887 11.491 -14.819 1.00 68.38 126 GLY A O 1
ATOM 1017 N N . ASN A 1 127 ? 15.987 11.942 -12.624 1.00 75.38 127 ASN A N 1
ATOM 1018 C CA . ASN A 1 127 ? 17.333 12.511 -12.652 1.00 75.38 127 ASN A CA 1
ATOM 1019 C C . ASN A 1 127 ? 18.393 11.457 -13.001 1.00 75.38 127 ASN A C 1
ATOM 1021 O O . ASN A 1 127 ? 19.273 11.718 -13.820 1.00 75.38 127 ASN A O 1
ATOM 1025 N N . LEU A 1 128 ? 18.278 10.244 -12.462 1.00 62.78 128 LEU A N 1
ATOM 1026 C CA . LEU A 1 128 ? 19.206 9.143 -12.723 1.00 62.78 128 LEU A CA 1
ATOM 1027 C C . LEU A 1 128 ? 19.093 8.627 -14.168 1.00 62.78 128 LEU A C 1
ATOM 1029 O O . LEU A 1 128 ? 20.105 8.336 -14.807 1.00 62.78 128 LEU A O 1
ATOM 1033 N N . MET A 1 129 ? 17.884 8.601 -14.738 1.00 59.38 129 MET A N 1
ATOM 1034 C CA . MET A 1 129 ? 17.678 8.313 -16.163 1.00 59.38 129 MET A CA 1
ATOM 1035 C C . MET A 1 129 ? 18.281 9.395 -17.066 1.00 59.38 129 MET A C 1
ATOM 1037 O O . MET A 1 129 ? 18.911 9.054 -18.067 1.00 59.38 129 MET A O 1
ATOM 1041 N N . LYS A 1 130 ? 18.172 10.681 -16.698 1.00 59.06 130 LYS A N 1
ATOM 1042 C CA . LYS A 1 130 ? 18.861 11.777 -17.406 1.00 59.06 130 LYS A CA 1
ATOM 1043 C C . LYS A 1 130 ? 20.380 11.635 -17.326 1.00 59.06 130 LYS A C 1
ATOM 1045 O O . LYS A 1 130 ? 21.049 11.847 -18.331 1.00 59.06 130 LYS A O 1
ATOM 1050 N N . PHE A 1 131 ? 20.920 11.246 -16.172 1.00 58.62 131 PHE A N 1
ATOM 1051 C CA . PHE A 1 131 ? 22.355 11.016 -15.987 1.00 58.62 131 PHE A CA 1
ATOM 1052 C C . PHE A 1 131 ? 22.861 9.860 -16.864 1.00 58.62 131 PHE A C 1
ATOM 1054 O O . PHE A 1 131 ? 23.858 10.001 -17.565 1.00 58.62 131 PHE A O 1
ATOM 1061 N N . LYS A 1 132 ? 22.110 8.754 -16.933 1.00 52.72 132 LYS A N 1
ATOM 1062 C CA . LYS A 1 132 ? 22.426 7.595 -17.786 1.00 52.72 132 LYS A CA 1
ATOM 1063 C C . LYS A 1 132 ? 22.355 7.905 -19.291 1.00 52.72 132 LYS A C 1
ATOM 1065 O O . LYS A 1 132 ? 23.089 7.294 -20.060 1.00 52.72 132 LYS A O 1
ATOM 1070 N N . LEU A 1 133 ? 21.497 8.847 -19.698 1.00 56.19 133 LEU A N 1
ATOM 1071 C CA . LEU A 1 133 ? 21.388 9.363 -21.073 1.00 56.19 133 LEU A CA 1
ATOM 1072 C C . LEU A 1 133 ? 22.473 10.393 -21.425 1.00 56.19 133 LEU A C 1
ATOM 1074 O O . LEU A 1 133 ? 22.846 10.501 -22.588 1.00 56.19 133 LEU A O 1
ATOM 1078 N N . ARG A 1 134 ? 22.979 11.145 -20.438 1.00 57.47 134 ARG A N 1
ATOM 1079 C CA . ARG A 1 134 ? 24.034 12.157 -20.621 1.00 57.47 134 ARG A CA 1
ATOM 1080 C C . ARG A 1 134 ? 25.457 11.607 -20.575 1.00 57.47 134 ARG A C 1
ATOM 1082 O O . ARG A 1 134 ? 26.367 12.351 -20.922 1.00 57.47 134 ARG A O 1
ATOM 1089 N N . MET A 1 135 ? 25.659 10.349 -20.183 1.00 55.94 135 MET A N 1
ATOM 1090 C CA . MET A 1 135 ? 26.958 9.682 -20.318 1.00 55.94 135 MET A CA 1
ATOM 1091 C C . MET A 1 135 ? 27.256 9.455 -21.811 1.00 55.94 135 MET A C 1
ATOM 1093 O O . MET A 1 135 ? 26.562 8.650 -22.441 1.00 55.94 135 MET A O 1
ATOM 1097 N N . PRO A 1 136 ? 28.258 10.135 -22.404 1.00 53.94 136 PRO A N 1
ATOM 1098 C CA . PRO A 1 136 ? 28.602 9.950 -23.809 1.00 53.94 136 PRO A CA 1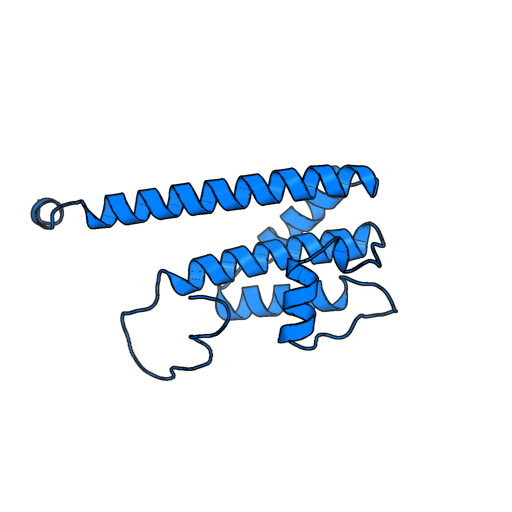
ATOM 1099 C C . PRO A 1 136 ? 29.029 8.499 -24.047 1.00 53.94 136 PRO A C 1
ATOM 1101 O O . PRO A 1 136 ? 29.766 7.926 -23.242 1.00 53.94 136 PRO A O 1
ATOM 1104 N N . GLY A 1 137 ? 28.606 7.906 -25.168 1.00 58.94 137 GLY A N 1
ATOM 1105 C CA . GLY A 1 137 ? 28.876 6.501 -25.512 1.00 58.94 137 GLY A CA 1
ATOM 1106 C C . GLY A 1 137 ? 30.358 6.091 -25.521 1.00 58.94 137 GLY A C 1
ATOM 1107 O O . GLY A 1 137 ? 30.652 4.900 -25.499 1.00 58.94 137 GLY A O 1
ATOM 1108 N N . PHE A 1 138 ? 31.284 7.051 -25.483 1.00 58.81 138 PHE A N 1
ATOM 1109 C CA . PHE A 1 138 ? 32.725 6.827 -25.353 1.00 58.81 138 PHE A CA 1
ATOM 1110 C C . PHE A 1 138 ? 33.139 6.182 -24.019 1.00 58.81 138 PHE A C 1
ATOM 1112 O O . PHE A 1 138 ? 34.083 5.402 -24.005 1.00 58.81 138 PHE A O 1
ATOM 1119 N N . PHE A 1 139 ? 32.403 6.402 -22.922 1.00 58.91 139 PHE A N 1
ATOM 1120 C CA . PHE A 1 139 ? 32.690 5.754 -21.628 1.00 58.91 139 PHE A CA 1
ATOM 1121 C C . PHE A 1 139 ? 32.202 4.300 -21.529 1.00 58.91 139 PHE A C 1
ATOM 1123 O O . PHE A 1 139 ? 32.495 3.629 -20.549 1.00 58.91 139 PHE A O 1
ATOM 1130 N N . LYS A 1 140 ? 31.451 3.792 -22.518 1.00 55.41 140 LYS A N 1
ATOM 1131 C CA . LYS A 1 140 ? 31.038 2.375 -22.561 1.00 55.41 140 LYS A CA 1
ATOM 1132 C C . LYS A 1 140 ? 32.071 1.452 -23.218 1.00 55.41 140 LYS A C 1
ATOM 1134 O O . LYS A 1 140 ? 31.852 0.246 -23.231 1.00 55.41 140 LYS A O 1
ATOM 1139 N N . LYS A 1 141 ? 33.127 2.008 -23.821 1.00 49.44 141 LYS A N 1
ATOM 1140 C CA . LYS A 1 141 ? 34.135 1.263 -24.593 1.00 49.44 141 LYS A CA 1
ATOM 1141 C C . LYS A 1 141 ? 35.553 1.323 -24.011 1.00 49.44 141 LYS A C 1
ATOM 1143 O O . LYS A 1 141 ? 36.455 0.804 -24.663 1.00 49.44 141 LYS A O 1
ATOM 1148 N N . LEU A 1 142 ? 35.738 1.932 -22.836 1.00 42.97 142 LEU A N 1
ATOM 1149 C CA . LEU A 1 142 ? 36.959 1.776 -22.041 1.00 42.97 142 LEU A CA 1
ATOM 1150 C C . LEU A 1 142 ? 36.784 0.637 -21.037 1.00 42.97 142 LEU A C 1
ATOM 1152 O O . LEU A 1 142 ? 35.691 0.585 -20.426 1.00 42.97 142 LEU A O 1
#